Protein AF-A0A4P9XS91-F1 (afdb_monomer_lite)

Structure (mmCIF, N/CA/C/O backbone):
data_AF-A0A4P9XS91-F1
#
_entry.id   AF-A0A4P9XS91-F1
#
loop_
_atom_site.group_PDB
_atom_site.id
_atom_site.type_symbol
_atom_site.label_atom_id
_atom_site.label_alt_id
_atom_site.label_comp_id
_atom_site.label_asym_id
_atom_site.label_entity_id
_atom_site.label_seq_id
_atom_site.pdbx_PDB_ins_code
_atom_site.Cartn_x
_atom_site.Cartn_y
_atom_site.Cartn_z
_atom_site.occupancy
_atom_site.B_iso_or_equiv
_atom_site.auth_seq_id
_atom_site.auth_comp_id
_atom_site.auth_asym_id
_atom_site.auth_atom_id
_atom_site.pdbx_PDB_model_num
ATOM 1 N N . MET A 1 1 ? 37.272 0.192 -20.612 1.00 78.69 1 MET A N 1
ATOM 2 C CA . MET A 1 1 ? 36.377 -0.819 -20.018 1.00 78.69 1 MET A CA 1
ATOM 3 C C . MET A 1 1 ? 35.002 -0.192 -20.023 1.00 78.69 1 MET A C 1
ATOM 5 O O . MET A 1 1 ? 34.880 0.908 -19.496 1.00 78.69 1 MET A O 1
ATOM 9 N N . ASP A 1 2 ? 34.036 -0.805 -20.696 1.00 86.38 2 ASP A N 1
ATOM 10 C CA . ASP A 1 2 ? 32.704 -0.214 -20.831 1.00 86.38 2 ASP A CA 1
ATOM 11 C C . ASP A 1 2 ? 31.899 -0.396 -19.535 1.00 86.38 2 ASP A C 1
ATOM 13 O O . ASP A 1 2 ? 32.022 -1.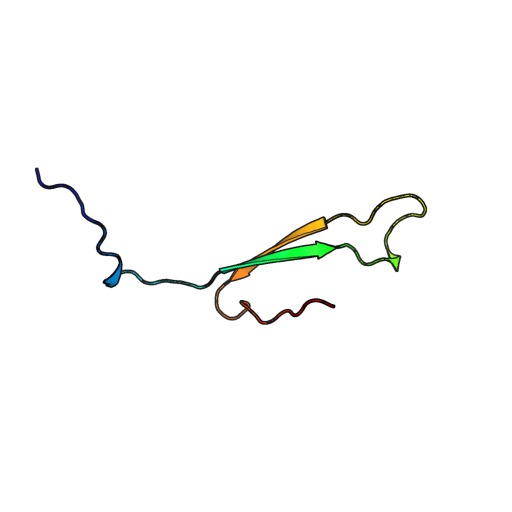441 -18.885 1.00 86.38 2 ASP A O 1
ATOM 17 N N . PRO A 1 3 ? 31.112 0.610 -19.114 1.00 90.50 3 PRO A N 1
ATOM 18 C CA . PRO A 1 3 ? 30.329 0.527 -17.890 1.00 90.50 3 PRO A CA 1
ATOM 19 C C . PRO A 1 3 ? 29.174 -0.465 -18.049 1.00 90.50 3 PRO A C 1
ATOM 21 O O . PRO A 1 3 ? 28.557 -0.575 -19.108 1.00 90.50 3 PRO A O 1
ATOM 24 N N . TYR A 1 4 ? 28.835 -1.156 -16.963 1.00 91.44 4 TYR A N 1
ATOM 25 C CA . TYR A 1 4 ? 27.605 -1.935 -16.904 1.00 91.44 4 TYR A CA 1
ATOM 26 C C . TYR A 1 4 ? 26.398 -0.986 -16.910 1.00 91.44 4 TYR A C 1
ATOM 28 O O . TYR A 1 4 ? 26.299 -0.105 -16.055 1.00 91.44 4 TYR A O 1
ATOM 36 N N . VAL A 1 5 ? 25.480 -1.167 -17.862 1.00 94.81 5 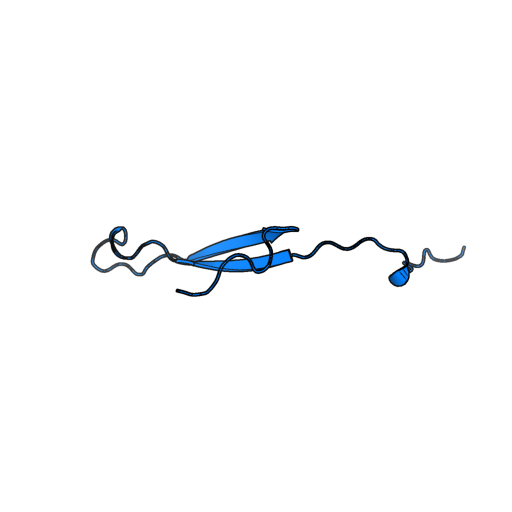VAL A N 1
ATOM 37 C CA . VAL A 1 5 ? 24.263 -0.353 -17.997 1.00 94.81 5 VAL A CA 1
ATOM 38 C C . VAL A 1 5 ? 23.044 -1.212 -17.682 1.00 94.81 5 VAL A C 1
ATOM 40 O O . VAL A 1 5 ? 22.824 -2.252 -18.301 1.00 94.81 5 VAL A O 1
ATOM 43 N N . ILE A 1 6 ? 22.227 -0.762 -16.729 1.00 94.44 6 ILE A N 1
ATOM 44 C CA . ILE A 1 6 ? 20.946 -1.399 -16.415 1.00 94.44 6 ILE A CA 1
ATOM 45 C C . ILE A 1 6 ? 19.934 -0.996 -17.490 1.00 94.44 6 ILE A C 1
ATOM 47 O O . ILE A 1 6 ? 19.610 0.181 -17.638 1.00 94.44 6 ILE A O 1
ATOM 51 N N . VAL A 1 7 ? 19.420 -1.977 -18.232 1.00 95.88 7 VAL A N 1
ATOM 52 C CA . VAL A 1 7 ? 18.367 -1.767 -19.234 1.00 95.88 7 VAL A CA 1
ATOM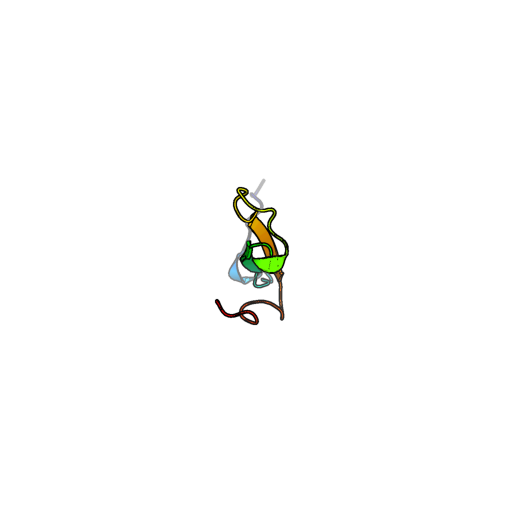 53 C C . VAL A 1 7 ? 17.013 -2.008 -18.571 1.00 95.88 7 VAL A C 1
ATOM 55 O O . VAL A 1 7 ? 16.558 -3.148 -18.504 1.00 95.88 7 VAL A O 1
ATOM 58 N N . HIS A 1 8 ? 16.391 -0.938 -18.068 1.00 95.88 8 HIS A N 1
ATOM 59 C CA . HIS A 1 8 ? 15.142 -0.988 -17.293 1.00 95.88 8 HIS A CA 1
ATOM 60 C C . HIS A 1 8 ? 14.037 -1.807 -17.983 1.00 95.88 8 HIS A C 1
ATOM 62 O O . HIS A 1 8 ? 13.406 -2.650 -17.354 1.00 95.88 8 HIS A O 1
ATOM 68 N N . ASP A 1 9 ? 13.875 -1.645 -19.298 1.00 96.44 9 ASP A N 1
ATOM 69 C CA . ASP A 1 9 ? 12.838 -2.330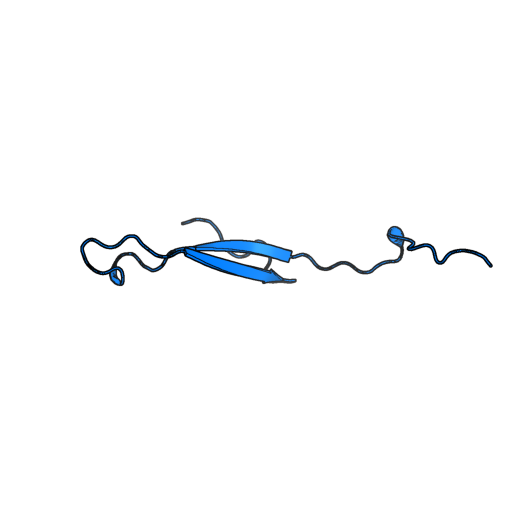 -20.087 1.00 96.44 9 ASP A CA 1
ATOM 70 C C . ASP A 1 9 ? 13.034 -3.851 -20.198 1.00 96.44 9 ASP A C 1
ATOM 72 O O . ASP A 1 9 ? 12.155 -4.562 -20.682 1.00 96.44 9 ASP A O 1
ATOM 76 N N . ARG A 1 10 ? 14.193 -4.368 -19.773 1.00 95.69 10 ARG A N 1
ATOM 77 C CA . ARG A 1 10 ? 14.494 -5.808 -19.720 1.00 95.69 10 ARG A CA 1
ATOM 78 C C . ARG A 1 10 ? 14.440 -6.374 -18.300 1.00 95.69 10 ARG A C 1
ATOM 80 O O . ARG A 1 10 ? 14.760 -7.547 -18.108 1.00 95.69 10 ARG A O 1
ATOM 87 N N . CYS A 1 11 ? 14.087 -5.564 -17.306 1.00 97.19 11 CYS A N 1
ATOM 88 C CA . CYS A 1 11 ? 13.965 -6.002 -15.922 1.00 97.19 11 CYS A CA 1
ATOM 89 C C . CYS A 1 11 ? 12.575 -6.588 -15.641 1.00 97.19 11 CYS A C 1
ATOM 91 O O . CYS A 1 11 ? 11.584 -6.230 -16.270 1.00 97.19 11 CYS A O 1
ATOM 93 N N . ASN A 1 12 ? 12.512 -7.482 -14.654 1.00 96.88 12 ASN A N 1
ATOM 94 C CA . ASN A 1 12 ? 11.250 -7.946 -14.089 1.00 96.88 12 ASN A CA 1
ATOM 95 C C . ASN A 1 12 ? 10.908 -7.096 -12.866 1.00 96.88 12 ASN A C 1
ATOM 97 O O . ASN A 1 12 ? 11.779 -6.836 -12.034 1.00 96.88 12 ASN A O 1
ATOM 101 N N . PHE A 1 13 ? 9.639 -6.722 -12.741 1.00 95.94 13 PHE A N 1
ATOM 102 C CA . PHE A 1 13 ? 9.137 -5.898 -11.646 1.00 95.94 13 PHE A CA 1
ATOM 103 C C . PHE A 1 13 ? 8.093 -6.661 -10.838 1.00 95.94 13 PHE A C 1
ATOM 105 O O . PHE A 1 13 ? 7.412 -7.550 -11.352 1.00 95.94 13 PHE A O 1
ATOM 112 N N . VAL A 1 14 ? 7.981 -6.306 -9.562 1.00 96.69 14 VAL A N 1
ATOM 113 C CA . VAL A 1 14 ? 6.909 -6.761 -8.679 1.00 96.69 14 VAL A CA 1
ATOM 114 C C . VAL A 1 14 ? 6.300 -5.549 -8.003 1.00 96.69 14 VAL A C 1
ATOM 116 O O . VAL A 1 14 ? 7.021 -4.645 -7.579 1.00 96.69 14 VAL A O 1
ATOM 119 N N . ASP A 1 15 ? 4.977 -5.541 -7.899 1.00 97.38 15 ASP A N 1
ATOM 120 C CA . ASP A 1 15 ? 4.278 -4.479 -7.196 1.00 97.38 15 ASP A CA 1
ATOM 121 C C . ASP A 1 15 ? 4.486 -4.619 -5.685 1.00 97.38 15 ASP A C 1
ATOM 123 O O . ASP A 1 15 ? 4.498 -5.728 -5.135 1.00 97.38 15 ASP A O 1
ATOM 127 N N . GLN A 1 16 ? 4.614 -3.475 -5.015 1.00 97.75 16 GLN A N 1
ATOM 128 C CA . GLN A 1 16 ? 4.697 -3.377 -3.565 1.00 97.75 16 GLN A CA 1
ATOM 129 C C . GLN A 1 16 ? 3.854 -2.196 -3.078 1.00 97.75 16 GLN A C 1
ATOM 131 O O . GLN A 1 16 ? 3.885 -1.111 -3.658 1.00 97.75 16 GLN A O 1
ATOM 136 N N . GLN A 1 17 ? 3.133 -2.395 -1.981 1.00 97.44 17 GLN A N 1
ATOM 137 C CA . GLN A 1 17 ? 2.303 -1.393 -1.328 1.00 97.44 17 GLN A CA 1
ATOM 138 C C . GLN A 1 17 ? 2.675 -1.292 0.150 1.00 97.44 17 GLN A C 1
ATOM 140 O O . GLN A 1 17 ? 2.713 -2.293 0.862 1.00 97.44 17 GLN A O 1
ATOM 145 N N . THR A 1 18 ? 2.896 -0.069 0.624 1.00 97.12 18 THR A N 1
ATOM 146 C CA . THR A 1 18 ? 3.087 0.214 2.051 1.00 97.12 18 THR A CA 1
ATOM 147 C C . THR A 1 18 ? 1.769 0.686 2.655 1.00 97.12 18 THR A C 1
ATOM 149 O O . THR A 1 18 ? 1.174 1.650 2.172 1.00 97.12 18 THR A O 1
ATOM 152 N N . LEU A 1 19 ? 1.325 0.029 3.724 1.00 96.44 19 LEU A N 1
ATOM 153 C CA . LEU A 1 19 ? 0.093 0.339 4.451 1.00 96.44 19 LEU A CA 1
ATOM 154 C C . LEU A 1 19 ? 0.423 0.766 5.887 1.00 96.44 19 LEU A C 1
ATOM 156 O O . LEU A 1 19 ? 1.383 0.281 6.488 1.00 96.44 19 LEU A O 1
ATOM 160 N N . LYS A 1 20 ? -0.392 1.663 6.449 1.00 95.12 20 LYS A N 1
ATOM 161 C CA . LYS A 1 20 ? -0.357 2.020 7.873 1.00 95.12 20 LYS A CA 1
ATOM 162 C C . LYS A 1 20 ? -1.557 1.379 8.553 1.00 95.12 20 LYS A C 1
ATOM 164 O O . LYS A 1 20 ? -2.686 1.711 8.205 1.00 95.12 20 LYS A O 1
ATOM 169 N N . LEU A 1 21 ? -1.310 0.486 9.504 1.00 94.62 21 LEU A N 1
ATOM 170 C CA . LEU A 1 21 ? -2.350 -0.138 10.318 1.00 94.62 21 LEU A CA 1
ATOM 171 C C . LEU A 1 21 ? -2.300 0.434 11.734 1.00 94.62 21 LEU A C 1
ATOM 173 O O . LEU A 1 21 ? -1.212 0.625 12.274 1.00 94.62 21 LEU A O 1
ATOM 177 N N . GLN A 1 22 ? -3.458 0.699 12.328 1.00 94.38 22 GLN A N 1
ATOM 178 C CA . GLN A 1 22 ? -3.569 1.029 13.748 1.00 94.38 22 GLN A CA 1
ATOM 179 C C . GLN A 1 22 ? -4.058 -0.186 14.535 1.00 94.38 22 GLN A C 1
ATOM 181 O O . GLN A 1 22 ? -4.777 -1.029 13.997 1.00 94.38 22 GLN A O 1
ATOM 186 N N . GLU A 1 23 ? -3.638 -0.281 15.796 1.00 92.38 23 GLU A N 1
ATOM 187 C CA . GLU A 1 23 ? -4.210 -1.238 16.747 1.00 92.38 23 GLU A CA 1
ATOM 188 C C . GLU A 1 23 ? -5.733 -1.071 16.836 1.00 92.38 23 GLU A C 1
ATOM 190 O O . GLU A 1 23 ? -6.268 0.025 16.648 1.00 92.38 23 GLU A O 1
ATOM 195 N N . ALA A 1 24 ? -6.433 -2.169 17.118 1.00 90.00 24 ALA A N 1
ATOM 196 C CA . ALA A 1 24 ? -7.878 -2.131 17.265 1.00 90.00 24 ALA A CA 1
ATOM 197 C C . ALA A 1 24 ? -8.255 -1.281 18.499 1.00 90.00 24 ALA A C 1
ATOM 199 O O . ALA A 1 24 ? -7.616 -1.419 19.547 1.00 90.00 24 ALA A O 1
ATOM 200 N N . PRO A 1 25 ? -9.254 -0.383 18.395 1.00 87.75 25 PRO A N 1
ATOM 201 C CA . PRO A 1 25 ? -9.547 0.611 19.431 1.00 87.75 25 PRO A CA 1
ATOM 202 C C . PRO A 1 25 ? -9.958 -0.007 20.776 1.00 87.75 25 PRO A C 1
ATOM 204 O O . PRO A 1 25 ? -9.752 0.604 21.819 1.00 87.75 25 PRO A O 1
ATOM 207 N N . ASP A 1 26 ? -10.505 -1.219 20.763 1.00 91.19 26 ASP A N 1
ATOM 208 C CA . ASP A 1 26 ? -10.871 -2.025 21.931 1.00 91.19 26 ASP A CA 1
ATOM 209 C C . ASP A 1 26 ? -9.665 -2.579 22.707 1.00 91.19 26 ASP A C 1
ATOM 211 O O . ASP A 1 26 ? -9.793 -2.921 23.882 1.00 91.19 26 ASP A O 1
ATOM 215 N N . LEU A 1 27 ? -8.494 -2.642 22.072 1.00 88.75 27 LEU A N 1
ATOM 216 C CA . LEU A 1 27 ? -7.254 -3.133 22.674 1.00 88.75 27 LEU A CA 1
ATOM 217 C C . LEU A 1 27 ? -6.361 -2.003 23.208 1.00 88.75 27 LEU A C 1
ATOM 219 O O . LEU A 1 27 ? -5.344 -2.287 23.841 1.00 88.75 27 LEU A O 1
ATOM 223 N N . VAL A 1 28 ? -6.723 -0.737 22.970 1.00 92.00 28 VAL A N 1
ATOM 224 C CA . VAL A 1 28 ? -5.937 0.425 23.406 1.00 92.00 28 VAL A CA 1
ATOM 225 C C . VAL A 1 28 ? -6.222 0.719 24.884 1.00 92.00 28 VAL A C 1
ATOM 227 O O . VAL A 1 28 ? -7.377 0.965 25.247 1.00 92.00 28 VAL A O 1
ATOM 230 N N . PRO A 1 29 ? -5.198 0.730 25.758 1.00 92.00 29 PRO A N 1
ATOM 231 C CA . PRO A 1 29 ? -5.377 1.091 27.158 1.00 92.00 29 PRO A CA 1
ATOM 232 C C . PRO A 1 29 ? -5.956 2.501 27.310 1.00 92.00 29 PRO A C 1
ATOM 234 O O . PRO A 1 29 ? -5.588 3.428 26.588 1.00 92.00 29 PRO A O 1
ATOM 237 N N . VAL A 1 30 ? -6.854 2.683 28.282 1.00 92.56 30 VAL A N 1
ATOM 238 C CA . VAL A 1 30 ? -7.482 3.985 28.542 1.00 92.56 30 VAL A CA 1
ATOM 239 C C . VAL A 1 30 ? -6.410 5.045 28.798 1.00 92.56 30 VAL A C 1
ATOM 241 O O . VAL A 1 30 ? -5.573 4.892 29.685 1.00 92.56 30 VAL A O 1
ATOM 244 N N . GLY A 1 31 ? -6.474 6.140 28.041 1.00 92.38 31 GLY A N 1
ATOM 245 C CA . GLY A 1 31 ? -5.533 7.256 28.149 1.00 92.38 31 GLY A CA 1
ATOM 246 C C . GLY A 1 31 ? -4.278 7.126 27.280 1.00 92.38 31 GLY A C 1
ATOM 247 O O . GLY A 1 31 ? -3.522 8.092 27.198 1.00 92.38 31 GLY A O 1
ATOM 248 N N . GLU A 1 32 ? -4.070 5.996 26.597 1.00 94.00 32 GLU A N 1
ATOM 249 C CA . GLU A 1 32 ? -3.034 5.848 25.569 1.00 94.00 32 GLU A CA 1
ATOM 250 C C . GLU A 1 32 ? -3.579 6.149 24.161 1.00 94.00 32 GLU A C 1
ATOM 252 O O . GLU A 1 32 ? -4.784 6.127 23.908 1.00 94.00 32 GLU A O 1
ATOM 257 N N . LEU A 1 33 ? -2.671 6.454 23.229 1.00 91.94 33 LEU A N 1
ATOM 258 C CA . LEU A 1 33 ? -2.992 6.596 21.808 1.00 91.94 33 LEU A CA 1
ATOM 259 C C . LEU A 1 33 ? -2.775 5.257 21.084 1.00 91.94 33 LEU A C 1
ATOM 261 O O . LEU A 1 33 ? -1.789 4.579 21.388 1.00 91.94 33 LEU A O 1
ATOM 265 N N . PRO A 1 34 ? -3.614 4.901 20.088 1.00 92.69 34 PRO A N 1
ATOM 266 C CA . PRO A 1 34 ? -3.417 3.691 19.296 1.00 92.69 34 PRO A CA 1
ATOM 267 C C . PRO A 1 34 ? -2.049 3.705 18.616 1.00 92.69 34 PRO A C 1
ATOM 269 O O . PRO A 1 34 ? -1.673 4.691 17.965 1.00 92.69 34 PRO A O 1
ATOM 272 N N . ARG A 1 35 ? -1.297 2.609 18.731 1.00 93.62 35 ARG A N 1
ATOM 273 C CA . ARG A 1 35 ? -0.004 2.506 18.047 1.00 93.62 35 ARG A CA 1
ATOM 274 C C . ARG A 1 35 ? -0.222 2.233 16.564 1.00 93.62 35 ARG A C 1
ATOM 276 O O . ARG A 1 35 ? -1.216 1.630 16.161 1.00 93.62 35 ARG A O 1
ATOM 283 N N . HIS A 1 36 ? 0.723 2.689 15.746 1.00 94.00 36 HIS A N 1
ATOM 284 C CA . HIS A 1 36 ? 0.733 2.401 14.318 1.00 94.00 36 HIS A CA 1
ATOM 285 C C . HIS A 1 36 ? 1.779 1.337 13.988 1.00 94.00 36 HIS A C 1
ATOM 287 O O . HIS A 1 36 ? 2.869 1.312 14.557 1.00 94.00 36 HIS A O 1
ATOM 293 N N . MET A 1 37 ? 1.458 0.504 13.008 1.00 94.25 37 MET A N 1
ATOM 294 C CA . MET A 1 37 ? 2.341 -0.485 12.411 1.00 94.25 37 MET A CA 1
ATOM 295 C C . MET A 1 37 ? 2.466 -0.206 10.916 1.00 94.25 37 MET A C 1
ATOM 297 O O . MET A 1 37 ? 1.481 0.100 10.237 1.00 94.25 37 MET A O 1
ATOM 301 N N . LEU A 1 38 ? 3.689 -0.312 10.401 1.00 96.94 38 LEU A N 1
ATOM 302 C CA . LEU A 1 38 ? 3.941 -0.301 8.966 1.00 96.94 38 LEU A CA 1
ATOM 303 C C . LEU A 1 38 ? 3.841 -1.726 8.440 1.00 96.94 38 LEU A C 1
ATOM 305 O O . LEU A 1 38 ? 4.509 -2.628 8.940 1.00 96.94 38 LEU A O 1
ATOM 309 N N . LEU A 1 39 ? 3.016 -1.906 7.419 1.00 96.50 39 LEU A N 1
ATOM 310 C CA . LEU A 1 39 ? 2.852 -3.170 6.723 1.00 96.50 39 LEU A CA 1
ATOM 311 C C . LEU A 1 39 ? 3.339 -3.015 5.289 1.00 96.50 39 LEU A C 1
ATOM 313 O O . LEU A 1 39 ? 3.130 -1.977 4.658 1.00 96.50 39 LEU A O 1
ATOM 317 N N . VAL A 1 40 ? 3.952 -4.072 4.772 1.00 97.44 40 VAL A N 1
ATOM 318 C CA . VAL A 1 40 ? 4.337 -4.180 3.367 1.00 97.44 40 VAL A CA 1
ATOM 319 C C . VAL A 1 40 ? 3.541 -5.324 2.757 1.00 97.44 40 VAL A C 1
ATOM 321 O O . VAL A 1 40 ? 3.607 -6.452 3.239 1.00 97.44 40 VAL A O 1
ATOM 324 N N . ALA A 1 41 ? 2.778 -5.020 1.712 1.00 97.44 41 ALA A N 1
ATOM 325 C CA . ALA A 1 41 ? 2.101 -5.996 0.872 1.00 97.44 41 ALA A CA 1
ATOM 326 C C . ALA A 1 41 ? 2.832 -6.079 -0.470 1.00 97.44 41 ALA A C 1
ATOM 328 O O . ALA A 1 41 ? 3.122 -5.049 -1.077 1.00 97.44 41 ALA A O 1
ATOM 329 N N . ASP A 1 42 ? 3.125 -7.289 -0.937 1.00 97.25 42 ASP A N 1
ATOM 330 C CA . ASP A 1 42 ? 3.793 -7.529 -2.214 1.00 97.25 42 ASP A CA 1
ATOM 331 C C . ASP A 1 42 ? 2.919 -8.355 -3.170 1.00 97.25 42 ASP A C 1
ATOM 333 O O . ASP A 1 42 ? 1.934 -8.997 -2.777 1.00 97.25 42 ASP A O 1
ATOM 337 N N . ARG A 1 43 ? 3.262 -8.311 -4.462 1.00 95.94 43 ARG A N 1
ATOM 338 C CA . ARG A 1 43 ? 2.687 -9.176 -5.503 1.00 95.94 43 ARG A CA 1
ATOM 339 C C . ARG A 1 43 ? 1.148 -9.137 -5.500 1.00 95.94 43 ARG A C 1
ATOM 341 O O . ARG A 1 43 ? 0.544 -8.097 -5.726 1.00 95.94 43 ARG A O 1
ATOM 348 N N . PHE A 1 44 ? 0.500 -10.277 -5.249 1.00 96.62 44 PHE A N 1
ATOM 349 C CA . PHE A 1 44 ? -0.953 -10.451 -5.341 1.00 96.62 44 PHE A CA 1
ATOM 350 C C . PHE A 1 44 ? -1.736 -9.838 -4.168 1.00 96.62 44 PHE A C 1
ATOM 352 O O . PHE A 1 44 ? -2.972 -9.804 -4.224 1.00 96.62 44 PHE A O 1
ATOM 359 N N . LEU A 1 45 ? -1.040 -9.392 -3.114 1.00 96.69 45 LEU A N 1
ATOM 360 C CA . LEU A 1 45 ? -1.633 -8.723 -1.953 1.00 96.69 45 LEU A CA 1
ATOM 361 C C . LEU A 1 45 ? -1.769 -7.209 -2.153 1.00 96.69 45 LEU A C 1
ATOM 363 O O . LEU A 1 45 ? -2.532 -6.567 -1.430 1.00 96.69 45 LEU A O 1
ATOM 367 N N . VAL A 1 46 ? -1.072 -6.643 -3.141 1.00 97.25 46 VAL A N 1
ATOM 368 C CA . VAL A 1 46 ? -1.182 -5.223 -3.481 1.00 97.25 46 VAL A CA 1
ATOM 369 C C . VAL A 1 46 ? -2.626 -4.878 -3.855 1.00 97.25 46 VAL A C 1
ATOM 371 O O . VAL A 1 46 ? -3.287 -5.607 -4.596 1.00 97.25 46 VAL A O 1
ATOM 374 N N . ASN A 1 47 ? -3.121 -3.759 -3.321 1.00 95.19 47 ASN A N 1
ATOM 375 C CA . ASN A 1 47 ? -4.470 -3.222 -3.535 1.00 95.19 47 ASN A CA 1
ATOM 376 C C . ASN A 1 47 ? -5.619 -4.142 -3.079 1.00 95.19 47 ASN A C 1
ATOM 378 O O . ASN A 1 47 ? -6.762 -3.952 -3.493 1.00 95.19 47 ASN A O 1
ATOM 382 N N . ARG A 1 48 ? -5.347 -5.136 -2.221 1.00 96.31 48 ARG A N 1
ATOM 383 C CA . ARG A 1 48 ? -6.390 -6.010 -1.652 1.00 96.31 48 ARG A CA 1
ATOM 384 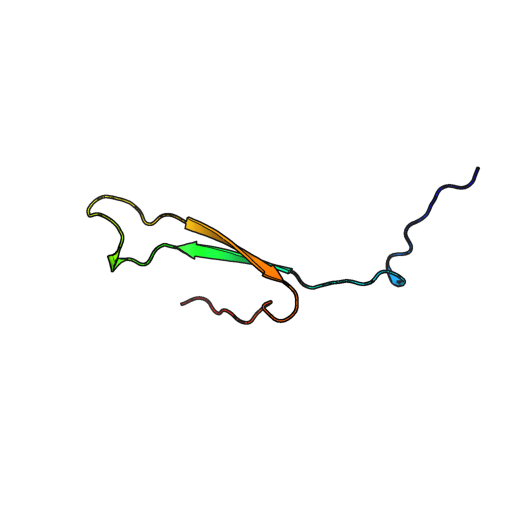C C . ARG A 1 48 ? -7.073 -5.430 -0.417 1.00 96.31 48 ARG A C 1
ATOM 386 O O . ARG A 1 48 ? -8.219 -5.779 -0.153 1.00 96.31 48 ARG A O 1
ATOM 393 N N . ALA A 1 49 ? -6.381 -4.579 0.335 1.00 92.88 49 ALA A N 1
ATOM 394 C CA . ALA A 1 49 ? -6.934 -3.896 1.498 1.00 92.88 49 ALA A CA 1
ATOM 395 C C . ALA A 1 49 ? -7.505 -2.528 1.104 1.00 92.88 49 ALA A C 1
ATOM 397 O O . ALA A 1 49 ? -6.901 -1.802 0.313 1.00 92.88 49 ALA A O 1
ATOM 398 N N . VAL A 1 50 ? -8.645 -2.169 1.695 1.00 91.06 50 VAL A N 1
ATOM 399 C CA . VAL A 1 50 ? -9.272 -0.848 1.566 1.00 91.06 50 VAL A CA 1
ATOM 400 C C . VAL A 1 50 ? -9.272 -0.145 2.927 1.00 91.06 50 VAL A C 1
ATOM 402 O O . VAL A 1 50 ? -9.353 -0.833 3.946 1.00 91.06 50 VAL A O 1
ATOM 405 N N . PRO A 1 51 ? -9.167 1.195 2.975 1.00 86.44 51 PRO A N 1
ATO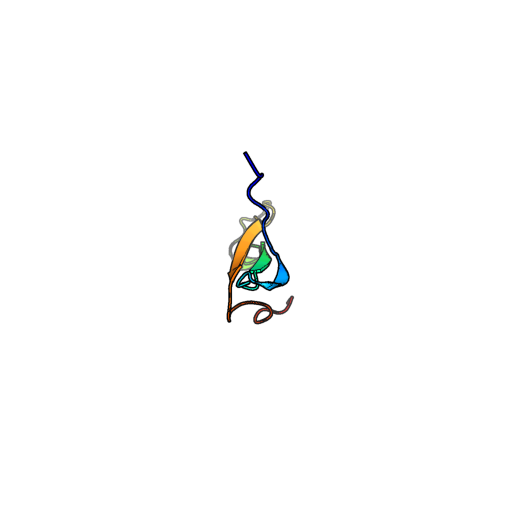M 406 C CA . PRO A 1 51 ? -9.333 1.937 4.220 1.00 86.44 51 PRO A CA 1
ATOM 407 C C . PRO A 1 51 ? -10.734 1.708 4.799 1.00 86.44 51 PRO A C 1
ATOM 409 O O . PRO A 1 51 ? -11.719 1.788 4.062 1.00 86.44 51 PRO A O 1
ATOM 412 N N . VAL A 1 52 ? -10.797 1.423 6.098 1.00 69.19 52 VAL A N 1
ATOM 413 C CA . VAL A 1 52 ? -12.025 1.327 6.904 1.00 69.19 52 VAL A CA 1
ATOM 414 C C . VAL A 1 52 ? -12.178 2.543 7.800 1.00 69.19 52 VAL A C 1
ATOM 416 O O . VAL A 1 52 ? -11.133 3.116 8.185 1.00 69.19 52 VAL A O 1
#

Radius of gyration: 19.34 Å; chains: 1; bounding box: 48×18×49 Å

Foldseek 3Di:
DDDDDDDPVPDDDKDKDKDKDWDDPVPAPPPDDTDIDIDMDIHPRPPVDDDD

Secondary structure (DSSP, 8-state):
-PPP---GGGS----EEEEEEEPPGGGSPTTPPPPEEEEEEEGGGTT-----

pLDDT: mean 93.46, std 4.95, range [69.19, 97.75]

Sequence (52 aa):
MDPYVIVHDRCNFVDQQTLKLQEAPDLVPVGELPRHMLLVADRFLVNRAVPV

InterPro domains:
  IPR012340 Nucleic acid-binding, OB-fold [G3DSA:2.40.50.140] (3-51)
  IPR012340 Nucleic acid-binding, OB-fold [SSF50249] (2-51)
  IPR033762 MCM OB domain [PF17207] (2-51)

Organism: NCBI:txid78915